Protein AF-A0A2X2UPK6-F1 (afdb_monomer)

Sequence (106 aa):
MNIVSLLEDYLSNRMDDGYLYLGSVCDPFMELEREYRLTGKCLELIRRYRIPLVITTSAASNVILDYIKILKSMESRVIVVAELSRIPFLEAMNGGGRHTGIDHAN

Organism: NCBI:txid1531

Radius of gyration: 15.53 Å; Cα contacts (8 Å, |Δi|>4): 120; chains: 1; bounding box: 30×24×47 Å

pLDDT: mean 87.98, std 11.48, range [43.06, 97.94]

Mean predicted aligned error: 5.83 Å

Nearest PDB structures (foldseek):
  4m0v-assembly2_B  TM=5.869E-01  e=1.125E-01  Escherichia coli KO11FL
  6s6v-assembly1_B  TM=6.086E-01  e=4.537E-01  Escherichia coli
  7o4l-assembly1_4  TM=3.982E-01  e=2.850E-01  Saccharomyces cerevisiae S288C
  5jrl-assembly1_C  TM=4.299E-01  e=4.848E-01  Sphingopyxis alaskensis RB2256
  5jrk-assembly1_B  TM=4.474E-01  e=4.848E-01  Sphingopyxis alaskensis RB2256

Solvent-accessible surface area (backbone atoms only — not comparable to full-atom values): 6384 Å² total; per-residue (Å²): 139,54,71,53,60,54,48,51,59,49,60,76,70,60,87,78,86,66,72,46,79,44,32,90,88,51,60,58,39,44,78,67,35,79,75,71,40,55,54,59,52,40,52,53,50,38,43,75,71,52,48,28,35,38,37,36,37,53,39,90,43,71,49,57,62,80,45,44,68,61,63,72,66,37,89,33,61,75,45,79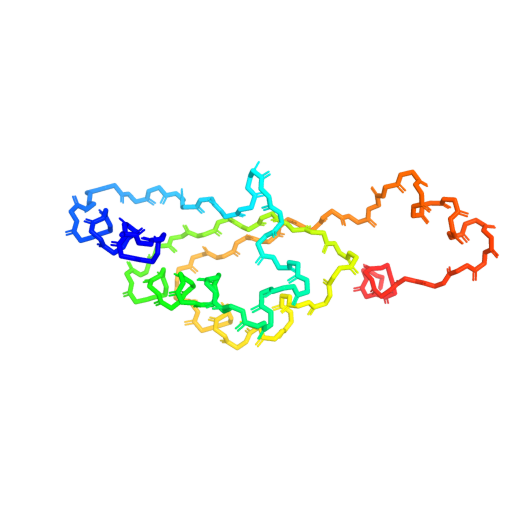,48,64,49,82,77,50,71,74,52,52,54,43,38,77,73,71,51,86,50,74,53,60,74,72,69,113

Foldseek 3Di:
DDPLVVLLVDLVPDDDQDEDEEAPVHACQDPCCVVVVPVVSNLVSCQVSLHAYEYEHELQGPSVVVCVVSVVSRPHHYHYHYDDDDPVRVVCVVVVDDGPSVVPVD

Structure (mmCIF, N/CA/C/O backbone):
data_AF-A0A2X2UPK6-F1
#
_entry.id   AF-A0A2X2UPK6-F1
#
loop_
_atom_site.group_PDB
_atom_site.id
_atom_site.type_symbol
_atom_site.label_atom_id
_atom_site.label_alt_id
_atom_site.label_comp_id
_atom_site.label_asym_id
_atom_site.label_entity_id
_atom_site.label_seq_id
_atom_site.pdbx_PDB_ins_code
_atom_site.Cartn_x
_a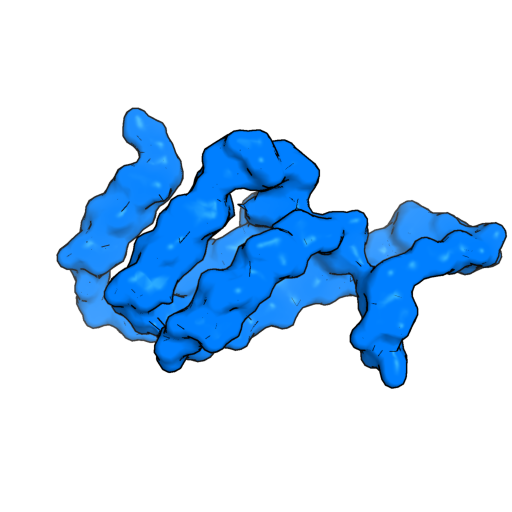tom_site.Cartn_y
_atom_site.Cartn_z
_atom_site.occupancy
_atom_site.B_iso_or_equiv
_atom_site.auth_seq_id
_atom_site.auth_comp_id
_atom_site.auth_asym_id
_atom_site.auth_atom_id
_atom_site.pdbx_PDB_model_num
ATOM 1 N N . MET A 1 1 ? 9.053 14.186 13.199 1.00 62.84 1 MET A N 1
ATOM 2 C CA . MET A 1 1 ? 7.730 13.592 12.914 1.00 62.84 1 MET A CA 1
ATOM 3 C C . MET A 1 1 ? 7.791 12.971 11.531 1.00 62.84 1 MET A C 1
ATOM 5 O O . MET A 1 1 ? 8.274 13.644 10.629 1.00 62.84 1 MET A O 1
ATOM 9 N N . ASN A 1 2 ? 7.421 11.699 11.374 1.00 88.12 2 ASN A N 1
ATOM 10 C CA . ASN A 1 2 ? 7.392 11.038 10.063 1.00 88.12 2 ASN A CA 1
ATOM 11 C C . ASN A 1 2 ? 5.939 10.725 9.670 1.00 88.12 2 ASN A C 1
ATOM 13 O O . ASN A 1 2 ? 5.026 10.878 10.480 1.00 88.12 2 ASN A O 1
ATOM 17 N N . ILE A 1 3 ? 5.716 10.313 8.422 1.00 91.12 3 ILE A N 1
ATOM 18 C CA . ILE A 1 3 ? 4.358 10.070 7.915 1.00 91.12 3 ILE A CA 1
ATOM 19 C C . ILE A 1 3 ? 3.629 8.949 8.671 1.00 91.12 3 ILE A C 1
ATOM 21 O O . ILE A 1 3 ? 2.419 9.018 8.845 1.00 91.12 3 ILE A O 1
ATOM 25 N N . VAL A 1 4 ? 4.367 7.955 9.172 1.00 94.75 4 VAL A N 1
ATOM 26 C CA . VAL A 1 4 ? 3.812 6.813 9.911 1.00 94.75 4 VAL A CA 1
ATOM 27 C C . VAL A 1 4 ? 3.222 7.283 11.241 1.00 94.75 4 VAL A C 1
ATOM 29 O O . VAL A 1 4 ? 2.080 6.952 11.539 1.00 94.75 4 VAL A O 1
ATOM 32 N N . SER A 1 5 ? 3.960 8.102 12.003 1.00 95.31 5 SER A N 1
ATOM 33 C CA . SER A 1 5 ? 3.465 8.648 13.273 1.00 95.31 5 SER A CA 1
ATOM 34 C C . SER A 1 5 ? 2.275 9.583 13.059 1.00 95.31 5 SER A C 1
ATOM 36 O O . SER A 1 5 ? 1.282 9.479 13.763 1.00 95.31 5 SER A O 1
ATOM 38 N N . LEU A 1 6 ? 2.337 10.444 12.035 1.00 94.81 6 LEU A N 1
ATOM 39 C CA . LEU A 1 6 ? 1.235 11.357 11.715 1.00 94.81 6 LEU A CA 1
ATOM 40 C C . LEU A 1 6 ? -0.047 10.600 11.330 1.00 94.81 6 LEU A C 1
ATOM 42 O O . LEU A 1 6 ? -1.145 10.995 11.717 1.00 94.81 6 LEU A O 1
ATOM 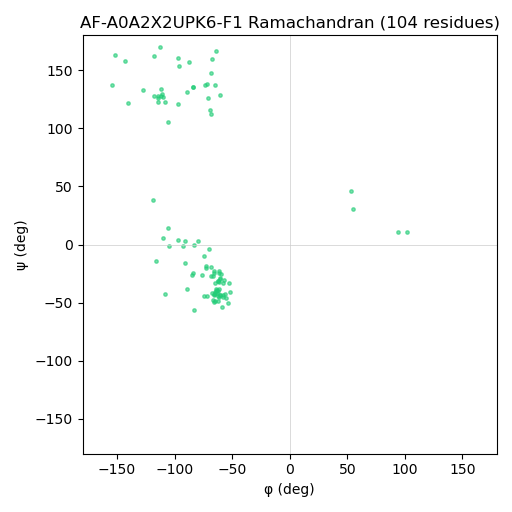46 N N . LEU A 1 7 ? 0.093 9.511 10.569 1.00 95.00 7 LEU A N 1
ATOM 47 C CA . LEU A 1 7 ? -1.031 8.661 10.198 1.00 95.00 7 LEU A CA 1
ATOM 48 C C . LEU A 1 7 ? -1.633 7.958 11.421 1.00 95.00 7 LEU A C 1
ATOM 50 O O . LEU A 1 7 ? -2.851 7.909 11.541 1.00 95.00 7 LEU A O 1
ATOM 54 N N . GLU A 1 8 ? -0.810 7.431 12.329 1.00 95.94 8 GLU A N 1
ATOM 55 C CA . GLU A 1 8 ? -1.295 6.789 13.559 1.00 95.94 8 GLU A CA 1
ATOM 56 C C . GLU A 1 8 ? -2.061 7.775 14.453 1.00 95.94 8 GLU A C 1
ATOM 58 O O . GLU A 1 8 ? -3.169 7.464 14.897 1.00 95.94 8 GLU A O 1
ATOM 63 N N . ASP A 1 9 ? -1.535 8.990 14.627 1.00 95.00 9 ASP A N 1
ATOM 64 C CA . ASP A 1 9 ? -2.195 10.053 15.390 1.00 95.00 9 ASP A CA 1
ATOM 65 C C . ASP A 1 9 ? -3.557 10.418 14.779 1.00 95.00 9 ASP A C 1
ATOM 67 O O . ASP A 1 9 ? -4.554 10.531 15.495 1.00 95.00 9 ASP A O 1
ATOM 71 N N . TYR A 1 10 ? -3.639 10.538 13.450 1.00 93.50 10 TYR A N 1
ATOM 72 C CA . TYR A 1 10 ? -4.903 10.810 12.763 1.00 93.50 10 TYR A CA 1
ATOM 73 C C . TYR A 1 10 ? -5.906 9.657 12.914 1.00 93.50 10 TYR A C 1
ATOM 75 O O . TYR A 1 10 ? -7.060 9.880 13.277 1.00 93.50 10 TYR A O 1
ATOM 83 N N . LEU A 1 11 ? -5.471 8.416 12.671 1.00 93.56 11 LEU A N 1
ATOM 84 C CA . LEU A 1 11 ? -6.341 7.238 12.724 1.00 93.56 11 LEU A CA 1
ATOM 85 C C . LEU A 1 11 ? -6.873 6.960 14.133 1.00 93.56 11 LEU A C 1
ATOM 87 O O . LEU A 1 11 ? -8.011 6.517 14.267 1.00 93.56 11 LEU A O 1
ATOM 91 N N . SER A 1 12 ? -6.093 7.257 15.175 1.00 93.56 12 SER A N 1
ATOM 92 C CA . SER A 1 12 ? -6.529 7.082 16.566 1.00 93.56 12 SER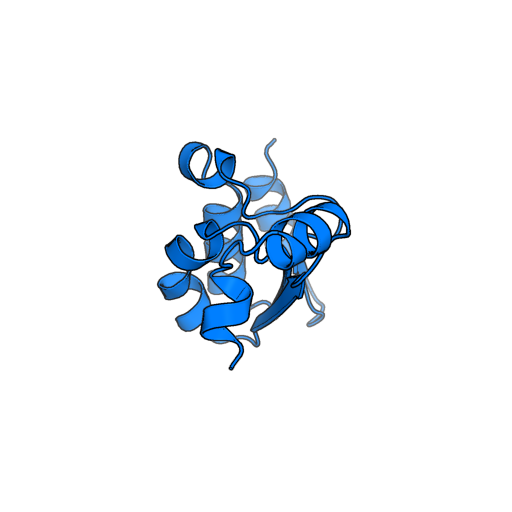 A CA 1
ATOM 93 C C . SER A 1 12 ? -7.685 8.004 16.975 1.00 93.56 12 SER A C 1
ATOM 95 O O . SER A 1 12 ? -8.431 7.672 17.892 1.00 93.56 12 SER A O 1
ATOM 97 N N . ASN A 1 13 ? -7.869 9.125 16.270 1.00 91.00 13 ASN A N 1
ATOM 98 C CA . ASN A 1 13 ? -8.905 10.124 16.550 1.00 91.00 13 ASN A CA 1
ATOM 99 C C . ASN A 1 13 ? -10.015 10.159 15.485 1.00 91.00 13 ASN A C 1
ATOM 101 O O . ASN A 1 13 ? -10.885 11.031 15.512 1.00 91.00 13 ASN A O 1
ATOM 105 N N . ARG A 1 14 ? -9.981 9.237 14.519 1.00 88.38 14 ARG A N 1
ATOM 106 C CA . ARG A 1 14 ? -10.908 9.216 13.388 1.00 88.38 14 ARG A CA 1
ATOM 107 C C . ARG A 1 14 ? -12.321 8.801 13.810 1.00 88.38 14 ARG A C 1
ATOM 109 O O . ARG A 1 14 ? -12.487 7.830 14.541 1.00 88.38 14 ARG A O 1
ATOM 116 N N . MET A 1 15 ? -13.336 9.482 13.265 1.00 77.75 15 MET A N 1
ATOM 117 C CA . MET A 1 15 ? -14.756 9.138 13.456 1.00 77.75 15 MET A CA 1
ATOM 118 C C . MET A 1 15 ? -15.493 8.713 12.174 1.00 77.75 15 MET A C 1
ATOM 120 O O . MET A 1 15 ? -16.597 8.184 12.274 1.00 77.75 15 MET A O 1
ATOM 124 N N . ASP A 1 16 ? -14.927 8.943 10.986 1.00 85.62 16 ASP A N 1
ATOM 125 C CA . ASP A 1 16 ? -15.555 8.605 9.703 1.00 85.62 16 ASP A CA 1
ATOM 126 C C . ASP A 1 16 ? -15.075 7.254 9.136 1.00 85.62 16 ASP A C 1
ATOM 128 O O . ASP A 1 16 ? -14.016 6.738 9.501 1.00 85.62 16 ASP A O 1
ATOM 132 N N . ASP A 1 17 ? -15.852 6.681 8.216 1.00 82.38 17 ASP A N 1
ATOM 133 C CA . ASP A 1 17 ? -15.612 5.393 7.552 1.00 82.38 17 ASP A CA 1
ATOM 134 C C . ASP A 1 17 ? -15.137 5.536 6.092 1.00 82.38 17 ASP A C 1
ATOM 136 O O . ASP A 1 17 ? -15.097 4.561 5.340 1.00 82.38 17 ASP A O 1
ATOM 140 N N . GLY A 1 18 ? -14.714 6.740 5.684 1.00 92.12 18 GLY A N 1
ATOM 141 C CA . GLY A 1 18 ? -14.266 7.018 4.319 1.00 92.12 18 GLY A CA 1
ATOM 142 C C . GLY A 1 18 ? -13.007 6.246 3.904 1.00 92.12 18 GLY A C 1
ATOM 143 O O . GLY A 1 18 ? -12.269 5.721 4.745 1.00 92.12 18 GLY A O 1
ATOM 144 N N . TYR A 1 19 ? -12.720 6.235 2.601 1.00 94.81 19 TYR A N 1
ATOM 145 C CA . TYR A 1 19 ? -11.496 5.637 2.063 1.00 94.81 19 TYR A CA 1
ATOM 146 C C . TYR A 1 19 ? -10.268 6.497 2.356 1.00 94.81 19 TYR A C 1
ATOM 148 O O . TYR A 1 19 ? -10.287 7.712 2.154 1.00 94.81 19 TYR A O 1
ATOM 156 N N . LEU A 1 20 ? -9.176 5.844 2.745 1.00 94.75 20 LEU A N 1
ATOM 157 C CA . LEU A 1 20 ? -7.847 6.437 2.691 1.00 94.75 20 LEU A CA 1
ATOM 158 C C . LEU A 1 20 ? -7.280 6.265 1.280 1.00 94.75 20 LEU A C 1
ATOM 160 O O . LEU A 1 20 ? -7.384 5.190 0.693 1.00 94.75 20 LEU A O 1
ATOM 164 N N . TYR A 1 21 ? -6.674 7.322 0.744 1.00 95.44 21 TYR A N 1
ATOM 165 C CA . TYR A 1 21 ? -6.053 7.313 -0.578 1.00 95.44 21 TYR A CA 1
ATOM 166 C C . TYR A 1 21 ? -4.537 7.346 -0.430 1.00 95.44 21 TYR A C 1
ATOM 168 O O . TYR A 1 21 ? -3.980 8.256 0.183 1.00 95.44 21 TYR A O 1
ATOM 176 N N . LEU A 1 22 ? -3.874 6.350 -1.004 1.00 94.50 22 LEU A N 1
ATOM 177 C CA . LEU A 1 22 ? -2.428 6.242 -1.053 1.00 94.50 22 LEU A CA 1
ATOM 178 C C . LEU A 1 22 ? -1.973 6.353 -2.509 1.00 94.50 22 LEU A C 1
ATOM 180 O O . LEU A 1 22 ? -2.411 5.583 -3.357 1.00 94.50 22 LEU A O 1
ATOM 184 N N . GLY A 1 23 ? -1.059 7.282 -2.775 1.00 92.12 23 GLY A N 1
ATOM 185 C CA . GLY A 1 23 ? -0.424 7.420 -4.083 1.00 92.12 23 GLY A CA 1
ATOM 186 C C . GLY A 1 23 ? -0.945 8.546 -4.977 1.00 92.12 23 GLY A C 1
ATOM 187 O O . GLY A 1 23 ? -0.589 8.601 -6.150 1.00 92.12 23 GLY A O 1
ATOM 188 N N . SER A 1 24 ? -1.772 9.456 -4.448 1.00 85.44 24 SER A N 1
ATOM 189 C CA . SER A 1 24 ? -2.318 10.586 -5.220 1.00 85.44 24 SER A CA 1
ATOM 190 C C . SER A 1 24 ? -1.293 11.682 -5.540 1.00 85.44 24 SER A C 1
ATOM 192 O O . SER A 1 24 ? -1.526 12.489 -6.434 1.00 85.44 24 SER A O 1
ATOM 194 N N . VAL A 1 25 ? -0.188 11.752 -4.788 1.00 86.06 25 VAL A N 1
ATOM 195 C CA . VAL A 1 25 ? 0.860 12.782 -4.946 1.00 86.06 25 VAL A CA 1
ATOM 196 C C . VAL A 1 25 ? 2.139 12.195 -5.540 1.00 86.06 25 VAL A C 1
ATOM 198 O O . VAL A 1 25 ? 2.758 12.803 -6.409 1.00 86.06 25 VAL A O 1
ATOM 201 N N . CYS A 1 26 ? 2.543 11.016 -5.077 1.00 86.56 26 CYS A N 1
ATOM 202 C CA . CYS A 1 26 ? 3.716 10.293 -5.553 1.00 86.56 26 CYS A CA 1
ATOM 203 C C . CYS A 1 26 ? 3.430 8.792 -5.571 1.00 86.56 26 CYS A C 1
ATOM 205 O O . CYS A 1 26 ? 2.559 8.336 -4.835 1.00 86.56 26 CYS A O 1
ATOM 207 N N . ASP A 1 27 ? 4.171 8.029 -6.378 1.0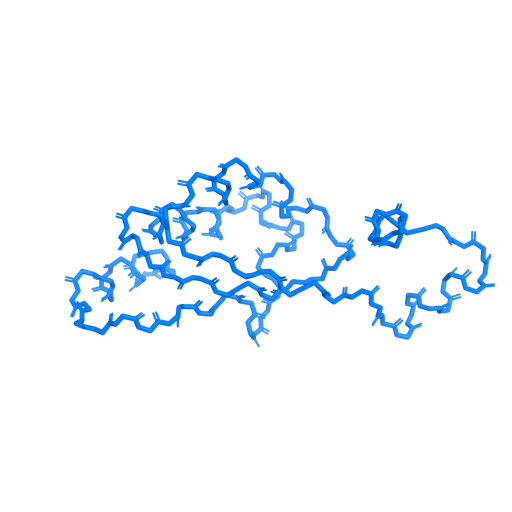0 92.25 27 ASP A N 1
ATOM 208 C CA . ASP A 1 27 ? 4.037 6.572 -6.390 1.00 92.25 27 ASP A CA 1
ATOM 209 C C . ASP A 1 27 ? 4.583 5.979 -5.076 1.00 92.25 27 ASP A C 1
ATOM 211 O O . ASP A 1 27 ? 5.784 6.090 -4.804 1.00 92.25 27 ASP A O 1
ATOM 215 N N . PRO A 1 28 ? 3.732 5.348 -4.247 1.00 94.25 28 PRO A N 1
ATOM 216 C CA . PRO A 1 28 ? 4.134 4.827 -2.947 1.00 94.25 28 PRO A CA 1
ATOM 217 C C . PRO A 1 28 ? 4.967 3.539 -3.059 1.00 94.25 28 PRO A C 1
ATOM 219 O O . PRO A 1 28 ? 5.525 3.094 -2.055 1.00 94.25 28 PRO A O 1
ATOM 222 N N . PHE A 1 29 ? 5.062 2.944 -4.253 1.00 95.12 29 PHE A N 1
ATOM 223 C CA . PHE A 1 29 ? 5.787 1.704 -4.530 1.00 95.12 29 PHE A CA 1
ATOM 224 C C . PHE A 1 29 ? 6.913 1.917 -5.553 1.00 95.12 29 PHE A C 1
ATOM 226 O O . PHE A 1 29 ? 7.185 1.068 -6.398 1.00 95.12 29 PHE A O 1
ATOM 233 N N . MET A 1 30 ? 7.610 3.049 -5.480 1.00 92.25 30 MET A N 1
ATOM 234 C CA . MET A 1 30 ? 8.893 3.226 -6.171 1.00 92.25 30 MET A CA 1
ATOM 235 C C . MET A 1 30 ? 9.991 2.329 -5.565 1.00 92.25 30 MET A C 1
ATOM 237 O O . MET A 1 30 ? 9.892 1.935 -4.408 1.00 92.25 30 MET A O 1
ATOM 241 N N . GLU A 1 31 ? 11.073 2.044 -6.298 1.00 91.94 31 GLU A N 1
ATOM 242 C CA . GLU A 1 31 ? 12.163 1.153 -5.830 1.00 91.94 31 GLU A CA 1
ATOM 243 C C . GLU A 1 31 ? 12.742 1.537 -4.459 1.00 91.94 31 GLU A C 1
ATOM 245 O O . GLU A 1 31 ? 13.067 0.674 -3.646 1.00 91.94 31 GLU A O 1
ATOM 250 N N . LEU A 1 32 ? 12.783 2.836 -4.156 1.00 93.75 32 LEU A N 1
ATOM 251 C CA . LEU A 1 32 ? 13.254 3.369 -2.878 1.00 93.75 32 LEU A CA 1
ATOM 252 C C . LEU A 1 32 ? 12.426 2.890 -1.667 1.00 93.75 32 LEU A C 1
ATOM 254 O O . LEU A 1 32 ? 12.922 2.850 -0.541 1.00 93.75 32 LEU A O 1
ATOM 258 N N . GLU A 1 33 ? 11.178 2.467 -1.880 1.00 95.50 33 GLU A N 1
ATOM 259 C CA . GLU A 1 33 ? 10.345 1.877 -0.829 1.00 95.50 33 GLU A CA 1
ATOM 260 C C . GLU A 1 33 ? 10.902 0.536 -0.325 1.00 95.50 33 GLU A C 1
ATOM 262 O O . GLU A 1 33 ? 10.669 0.186 0.833 1.00 95.50 33 GLU A O 1
ATOM 267 N N . ARG A 1 34 ? 11.689 -0.200 -1.127 1.00 95.38 34 ARG A N 1
ATOM 268 C CA . ARG A 1 34 ? 12.379 -1.413 -0.647 1.00 95.38 34 ARG A CA 1
ATOM 269 C C . ARG A 1 34 ? 13.380 -1.092 0.469 1.00 95.38 34 ARG A C 1
ATOM 271 O O . ARG A 1 34 ? 13.576 -1.916 1.362 1.00 95.38 34 ARG A O 1
ATOM 278 N N . GLU A 1 35 ? 13.972 0.103 0.437 1.00 96.19 35 GLU A N 1
ATOM 279 C CA . GLU A 1 35 ? 14.913 0.590 1.449 1.00 96.19 35 GLU A CA 1
ATOM 280 C C . GLU A 1 35 ? 14.182 1.183 2.661 1.00 96.19 35 GLU A C 1
ATOM 282 O O . GLU A 1 35 ? 14.375 0.728 3.790 1.00 96.19 35 GLU A O 1
ATOM 287 N N . TYR A 1 36 ? 13.315 2.181 2.449 1.00 94.88 36 TYR A N 1
ATOM 288 C CA . TYR A 1 36 ? 12.738 2.946 3.564 1.00 94.88 36 TYR A CA 1
ATOM 289 C C . TYR A 1 36 ? 11.507 2.310 4.207 1.00 94.88 36 TYR A C 1
ATOM 291 O O . TYR A 1 36 ? 11.248 2.528 5.401 1.00 94.88 36 TYR A O 1
ATOM 299 N N . ARG A 1 37 ? 10.767 1.499 3.445 1.00 96.00 37 ARG A N 1
ATOM 300 C CA . ARG A 1 37 ? 9.614 0.721 3.915 1.00 96.00 37 ARG A CA 1
ATOM 301 C C . ARG A 1 37 ? 8.540 1.568 4.606 1.00 96.00 37 ARG A C 1
ATOM 303 O O . ARG A 1 37 ? 7.912 1.120 5.573 1.00 96.00 37 ARG A O 1
ATOM 310 N N . LEU A 1 38 ? 8.392 2.828 4.195 1.00 95.44 38 LEU A N 1
ATOM 311 C CA . LEU A 1 38 ? 7.456 3.763 4.817 1.00 95.44 38 LEU A CA 1
ATOM 312 C C . LEU A 1 38 ? 6.027 3.417 4.416 1.00 95.44 38 LEU A C 1
ATOM 314 O O . LEU A 1 38 ? 5.163 3.343 5.291 1.00 95.44 38 LEU A O 1
ATOM 318 N N . THR A 1 39 ? 5.798 3.123 3.136 1.00 95.94 39 THR A N 1
ATOM 319 C CA . THR A 1 39 ? 4.505 2.628 2.656 1.00 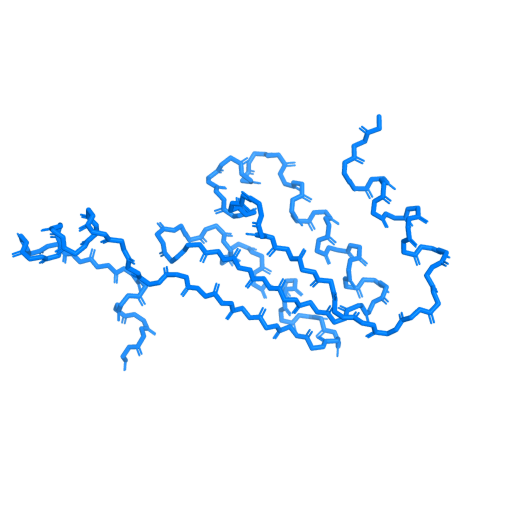95.94 39 THR A CA 1
ATOM 320 C C . THR A 1 39 ? 4.121 1.345 3.380 1.00 95.94 39 THR A C 1
ATOM 322 O O . THR A 1 39 ? 3.008 1.248 3.889 1.00 95.94 39 THR A O 1
ATOM 325 N N . GLY A 1 40 ? 5.045 0.396 3.528 1.00 97.25 40 GLY A N 1
ATOM 326 C CA . GLY A 1 40 ? 4.815 -0.843 4.269 1.00 97.25 40 GLY A CA 1
ATOM 327 C C . GLY A 1 40 ? 4.334 -0.617 5.704 1.00 97.25 40 GLY A C 1
ATOM 328 O O . GLY A 1 40 ? 3.359 -1.227 6.138 1.00 97.25 40 GLY A O 1
ATOM 329 N N . LYS A 1 41 ? 4.973 0.304 6.436 1.00 97.56 41 LYS A N 1
ATOM 330 C CA . LYS A 1 41 ? 4.559 0.672 7.802 1.00 97.56 41 LYS A CA 1
ATOM 331 C C . LYS A 1 41 ? 3.170 1.317 7.827 1.00 97.56 41 LYS A C 1
ATOM 333 O O . LYS A 1 41 ? 2.373 1.008 8.711 1.00 97.56 41 LYS A O 1
ATOM 338 N N . CYS A 1 42 ? 2.859 2.166 6.849 1.00 97.25 42 CYS A N 1
ATOM 339 C CA . CYS A 1 42 ? 1.520 2.732 6.694 1.00 97.25 42 CYS A CA 1
ATOM 340 C C . CYS A 1 42 ? 0.472 1.648 6.396 1.00 97.25 42 CYS A C 1
ATOM 342 O O . CYS A 1 42 ? -0.598 1.667 6.995 1.00 97.25 42 CYS A O 1
ATOM 344 N N . LEU A 1 43 ? 0.773 0.669 5.535 1.00 97.88 43 LEU A N 1
ATOM 345 C CA . LEU A 1 43 ? -0.136 -0.446 5.240 1.00 97.88 43 LEU A CA 1
ATOM 346 C C . LEU A 1 43 ? -0.445 -1.279 6.490 1.00 97.88 43 LEU A C 1
ATOM 348 O O . LEU A 1 43 ? -1.590 -1.679 6.686 1.00 97.88 43 LEU A O 1
ATOM 352 N N . GLU A 1 44 ? 0.537 -1.500 7.365 1.00 97.94 44 GLU A N 1
ATOM 353 C CA . GLU A 1 44 ? 0.309 -2.190 8.640 1.00 97.94 44 GLU A CA 1
ATOM 354 C C . GLU A 1 44 ? -0.607 -1.397 9.579 1.00 97.94 44 GLU A C 1
ATOM 356 O O . GLU A 1 44 ? -1.496 -1.971 10.207 1.00 97.94 44 GLU A O 1
ATOM 361 N N . LEU A 1 45 ? -0.441 -0.073 9.654 1.00 97.00 45 LEU A N 1
ATOM 362 C CA . LEU A 1 45 ? -1.372 0.800 10.374 1.00 97.00 45 LEU A CA 1
ATOM 363 C C . LEU A 1 45 ? -2.788 0.689 9.806 1.00 97.00 45 LEU A C 1
ATOM 365 O O . LEU A 1 45 ? -3.720 0.367 10.538 1.00 97.00 45 LEU A O 1
ATOM 369 N N . ILE A 1 46 ? -2.936 0.884 8.499 1.00 96.62 46 ILE A N 1
ATOM 370 C CA . ILE A 1 46 ? -4.223 0.828 7.795 1.00 96.62 46 ILE A CA 1
ATOM 371 C C . ILE A 1 46 ? -4.920 -0.517 8.035 1.00 96.62 46 ILE A C 1
ATOM 373 O O . ILE A 1 46 ? -6.115 -0.548 8.333 1.00 96.62 46 ILE A O 1
ATOM 377 N N . ARG A 1 47 ? -4.164 -1.622 7.989 1.00 97.00 47 ARG A N 1
ATOM 378 C CA . ARG A 1 47 ? -4.656 -2.969 8.297 1.00 97.00 47 ARG A CA 1
ATOM 379 C C . ARG A 1 47 ? -5.145 -3.084 9.742 1.00 97.00 47 ARG A C 1
ATOM 381 O O . ARG A 1 47 ? -6.244 -3.585 9.957 1.00 97.00 47 ARG A O 1
ATOM 388 N N . ARG A 1 48 ? -4.363 -2.616 10.727 1.00 96.12 48 ARG A N 1
ATOM 389 C CA . ARG A 1 48 ? -4.731 -2.658 12.160 1.00 96.12 48 ARG A CA 1
ATOM 390 C C . ARG A 1 48 ? -6.007 -1.869 12.456 1.00 96.12 48 ARG A C 1
ATOM 392 O O . ARG A 1 48 ? -6.867 -2.362 13.178 1.00 96.12 48 ARG A O 1
ATOM 399 N N . TYR A 1 49 ? -6.131 -0.676 11.880 1.00 95.75 49 TYR A N 1
ATOM 400 C CA . TYR A 1 49 ? -7.293 0.199 12.058 1.00 95.75 49 TYR A CA 1
ATOM 401 C C . TYR A 1 49 ? -8.469 -0.151 11.132 1.00 95.75 49 TYR A C 1
ATOM 403 O O . TYR A 1 49 ? -9.512 0.490 11.218 1.00 95.75 49 TYR A O 1
ATOM 411 N N . ARG A 1 50 ? -8.332 -1.175 10.274 1.00 95.62 50 ARG A N 1
ATOM 412 C CA . ARG A 1 50 ? -9.378 -1.652 9.354 1.00 95.62 50 ARG A CA 1
ATOM 413 C C . ARG A 1 50 ? -9.952 -0.533 8.479 1.00 95.62 50 ARG A C 1
ATOM 415 O O . ARG A 1 50 ? -11.163 -0.432 8.283 1.00 95.62 50 ARG A O 1
ATOM 422 N N . ILE A 1 51 ? -9.086 0.294 7.908 1.00 95.31 51 ILE A N 1
ATOM 423 C CA . ILE A 1 51 ? -9.516 1.413 7.061 1.00 95.31 51 ILE A CA 1
ATOM 424 C C . ILE A 1 51 ? -9.630 0.948 5.602 1.00 95.31 51 ILE A C 1
ATOM 426 O O . ILE A 1 51 ? -8.696 0.312 5.105 1.00 95.31 51 ILE A O 1
ATOM 430 N N . PRO A 1 52 ? -10.742 1.234 4.897 1.00 96.31 52 PRO A N 1
ATOM 431 C CA . PRO A 1 52 ? -10.830 0.956 3.469 1.00 96.31 52 PRO A CA 1
ATOM 432 C C . PRO A 1 52 ? -9.819 1.817 2.699 1.00 96.31 52 PRO A C 1
ATOM 434 O O . PRO A 1 52 ? -9.635 2.999 2.989 1.00 96.31 52 PRO A O 1
ATOM 437 N N . LEU A 1 53 ? -9.143 1.216 1.723 1.00 96.94 53 LEU A N 1
ATOM 438 C CA . LEU A 1 53 ? -7.948 1.776 1.095 1.00 96.94 53 LEU A CA 1
ATOM 439 C C . LEU A 1 53 ? -8.084 1.808 -0.429 1.00 96.94 53 LEU A C 1
ATOM 441 O O . LEU A 1 53 ? -8.428 0.803 -1.050 1.00 96.94 53 LEU A O 1
ATOM 445 N N . VAL A 1 54 ? -7.748 2.947 -1.032 1.00 97.44 54 VAL A N 1
ATOM 446 C CA . VAL A 1 54 ? -7.485 3.076 -2.469 1.00 97.44 54 VAL A CA 1
ATOM 447 C C . VAL A 1 54 ? -5.996 3.332 -2.667 1.00 97.44 54 VAL A C 1
ATOM 449 O O . VAL A 1 54 ? -5.435 4.248 -2.072 1.00 97.44 54 VAL A O 1
ATOM 452 N N . ILE A 1 55 ? -5.363 2.528 -3.510 1.00 96.62 55 ILE A N 1
ATOM 453 C CA . ILE A 1 55 ? -3.964 2.652 -3.908 1.00 96.62 55 ILE A CA 1
ATOM 454 C C . ILE A 1 55 ? -3.917 3.063 -5.375 1.00 96.62 55 ILE A C 1
ATOM 456 O O . ILE A 1 55 ? -4.503 2.382 -6.212 1.00 96.62 55 ILE A O 1
ATOM 460 N N . THR A 1 56 ? -3.163 4.108 -5.699 1.00 94.81 56 THR A N 1
ATOM 461 C CA . THR A 1 56 ? -2.750 4.440 -7.068 1.00 94.81 56 THR A CA 1
ATOM 462 C C . THR A 1 56 ? -1.244 4.229 -7.207 1.00 94.81 56 THR A C 1
ATOM 464 O O . THR A 1 56 ? -0.465 4.728 -6.397 1.00 94.81 56 THR A O 1
ATOM 467 N N . THR A 1 57 ? -0.817 3.463 -8.208 1.00 92.31 57 THR A N 1
ATOM 468 C CA . THR A 1 57 ? 0.604 3.143 -8.438 1.00 92.31 57 THR A CA 1
ATOM 469 C C . THR A 1 57 ? 0.868 2.875 -9.916 1.00 92.31 57 THR A C 1
ATOM 471 O O . THR A 1 57 ? -0.066 2.631 -10.682 1.00 92.31 57 THR A O 1
ATOM 474 N N . SER A 1 58 ? 2.127 2.915 -10.339 1.00 87.00 58 SER A N 1
ATOM 475 C CA . SER A 1 58 ? 2.535 2.537 -11.686 1.00 87.00 58 SER A CA 1
ATOM 476 C C . SER A 1 58 ? 2.733 1.029 -11.810 1.00 87.00 58 SER A C 1
ATOM 478 O O . SER A 1 58 ? 3.420 0.410 -11.001 1.00 87.00 58 SER A O 1
ATOM 480 N N . ALA A 1 59 ? 2.228 0.439 -12.896 1.00 80.81 59 ALA A N 1
ATOM 481 C CA . ALA A 1 59 ? 2.548 -0.942 -13.256 1.00 80.81 59 ALA A CA 1
ATOM 482 C C . ALA A 1 59 ? 4.004 -1.126 -13.734 1.00 80.81 59 ALA A C 1
ATOM 484 O O . ALA A 1 59 ? 4.420 -2.254 -13.989 1.00 80.81 59 ALA A O 1
ATOM 485 N N . ALA A 1 60 ? 4.781 -0.041 -13.857 1.00 78.00 60 ALA A N 1
ATOM 486 C CA . ALA A 1 60 ? 6.200 -0.098 -14.199 1.00 78.00 60 ALA A CA 1
ATOM 487 C C . ALA A 1 60 ? 7.078 -0.609 -13.040 1.00 78.00 60 ALA A C 1
ATOM 489 O O . ALA A 1 60 ? 8.213 -1.025 -13.272 1.00 78.00 60 ALA A O 1
ATOM 490 N N . SER A 1 61 ? 6.572 -0.574 -11.801 1.00 82.44 61 SER A N 1
ATOM 491 C CA . SER A 1 61 ? 7.269 -1.063 -10.612 1.00 82.44 61 SER A CA 1
ATOM 492 C C . SER A 1 61 ? 6.586 -2.305 -10.045 1.00 82.44 61 SER A C 1
ATOM 494 O O . SER A 1 61 ? 5.377 -2.334 -9.826 1.00 82.44 61 SER A O 1
ATOM 496 N N . ASN A 1 62 ? 7.388 -3.318 -9.718 1.00 88.12 62 ASN A N 1
ATOM 497 C CA . ASN A 1 62 ? 6.908 -4.542 -9.074 1.00 88.12 62 ASN A CA 1
ATOM 498 C C . ASN A 1 62 ? 6.958 -4.473 -7.538 1.00 88.12 62 ASN A C 1
ATOM 500 O O . ASN A 1 62 ? 6.649 -5.462 -6.878 1.00 88.12 62 ASN A O 1
ATOM 504 N N . VAL A 1 63 ? 7.349 -3.342 -6.937 1.00 94.75 63 VAL A N 1
ATOM 505 C CA . VAL A 1 63 ? 7.535 -3.223 -5.475 1.00 94.75 63 VAL A CA 1
ATOM 506 C C . VAL A 1 63 ? 6.240 -3.482 -4.703 1.00 94.75 63 VAL A C 1
ATOM 508 O O . VAL A 1 63 ? 6.281 -4.069 -3.625 1.00 94.75 63 VAL A O 1
ATOM 511 N N . ILE A 1 64 ? 5.073 -3.134 -5.257 1.00 94.69 64 ILE A N 1
ATOM 512 C CA . ILE A 1 64 ? 3.778 -3.441 -4.626 1.00 94.69 64 ILE A CA 1
ATOM 513 C C . ILE A 1 64 ? 3.597 -4.946 -4.361 1.00 94.69 64 ILE A C 1
ATOM 515 O O . ILE A 1 64 ? 2.958 -5.333 -3.379 1.00 94.69 64 ILE A O 1
ATOM 519 N N . LEU A 1 65 ? 4.199 -5.807 -5.188 1.00 94.19 65 LEU A N 1
ATOM 520 C CA . LEU A 1 65 ? 4.111 -7.258 -5.034 1.00 94.19 65 LEU A CA 1
ATOM 521 C C . LEU A 1 65 ? 4.817 -7.752 -3.765 1.00 94.19 65 LEU A C 1
ATOM 523 O O . LEU A 1 65 ? 4.372 -8.742 -3.184 1.00 94.19 65 LEU A O 1
ATOM 527 N N . ASP A 1 66 ? 5.832 -7.041 -3.265 1.00 96.00 66 ASP A N 1
ATOM 528 C CA . ASP A 1 66 ? 6.474 -7.357 -1.980 1.00 96.00 66 ASP A CA 1
ATOM 529 C C . ASP A 1 66 ? 5.477 -7.271 -0.812 1.00 96.00 66 ASP A C 1
ATOM 531 O O . ASP A 1 66 ? 5.593 -7.983 0.189 1.00 96.00 66 ASP A O 1
ATOM 535 N N . TYR A 1 67 ? 4.466 -6.411 -0.953 1.00 96.69 67 TYR A N 1
ATOM 536 C CA . TYR A 1 67 ? 3.454 -6.125 0.059 1.00 96.69 67 TYR A CA 1
ATOM 537 C C . TYR A 1 67 ? 2.160 -6.923 -0.144 1.00 96.69 67 TYR A C 1
ATOM 539 O O . TYR A 1 67 ? 1.217 -6.778 0.639 1.00 96.69 67 TYR A O 1
ATOM 547 N N . ILE A 1 68 ? 2.106 -7.828 -1.131 1.00 95.56 68 ILE A N 1
ATOM 548 C CA . ILE A 1 68 ? 0.882 -8.559 -1.491 1.00 95.56 68 ILE A CA 1
ATOM 549 C C . ILE A 1 68 ? 0.287 -9.354 -0.324 1.00 95.56 68 ILE A C 1
ATOM 551 O O . ILE A 1 68 ? -0.931 -9.477 -0.218 1.00 95.56 68 ILE A O 1
ATOM 555 N N . LYS A 1 69 ? 1.127 -9.876 0.581 1.00 97.38 69 LYS A N 1
ATOM 556 C CA . LYS A 1 69 ? 0.664 -10.610 1.770 1.00 97.38 69 LYS A CA 1
ATOM 557 C C . LYS A 1 69 ? -0.104 -9.703 2.728 1.00 97.38 69 LYS A C 1
ATOM 559 O O . LYS A 1 69 ? -1.154 -10.107 3.217 1.00 97.38 69 LYS A O 1
ATOM 564 N N . ILE A 1 70 ? 0.391 -8.485 2.955 1.00 97.62 70 ILE A N 1
ATOM 565 C CA . ILE A 1 70 ? -0.276 -7.497 3.810 1.00 97.62 70 ILE A CA 1
ATOM 566 C C . ILE A 1 70 ? -1.598 -7.088 3.164 1.00 97.62 70 ILE A C 1
ATOM 568 O O . ILE A 1 70 ? -2.633 -7.183 3.820 1.00 97.62 70 ILE A O 1
ATOM 572 N N . LEU A 1 71 ? -1.580 -6.740 1.872 1.00 97.12 71 LEU A N 1
ATOM 573 C CA . LEU A 1 71 ? -2.777 -6.332 1.126 1.00 97.12 71 LEU A CA 1
ATOM 574 C C . LEU A 1 71 ? -3.863 -7.418 1.130 1.00 97.12 71 LEU A C 1
ATOM 576 O O . LEU A 1 71 ? -5.024 -7.120 1.386 1.00 97.12 71 LEU A O 1
ATOM 580 N N . LYS A 1 72 ? -3.492 -8.689 0.927 1.00 96.19 72 LYS A N 1
ATOM 581 C CA . LYS A 1 72 ? -4.428 -9.828 0.985 1.00 96.19 72 LYS A CA 1
ATOM 582 C C . LYS A 1 72 ? -4.964 -10.125 2.386 1.00 96.19 72 LYS A C 1
ATOM 584 O O . LYS A 1 72 ? -5.970 -10.813 2.502 1.00 96.19 72 LYS A O 1
ATOM 589 N N . SER A 1 73 ? -4.292 -9.653 3.434 1.00 97.44 73 SER A N 1
ATOM 590 C CA . SER A 1 73 ? -4.718 -9.851 4.824 1.00 97.44 73 SER A CA 1
ATOM 59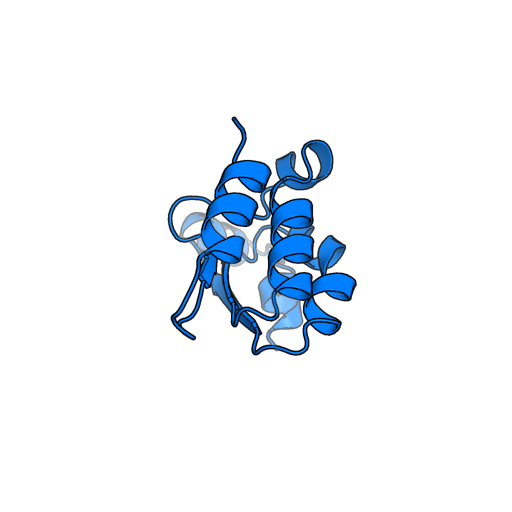1 C C . SER A 1 73 ? -5.582 -8.712 5.374 1.00 97.44 73 SER A C 1
ATOM 593 O O . SER A 1 73 ? -5.986 -8.764 6.534 1.00 97.44 73 SER A O 1
ATOM 595 N N . MET A 1 74 ? -5.843 -7.669 4.581 1.00 97.06 74 MET A N 1
ATOM 596 C CA . MET A 1 74 ? -6.725 -6.578 4.987 1.00 97.06 74 MET A CA 1
ATOM 597 C C . MET A 1 74 ? -8.181 -7.055 5.012 1.00 97.06 74 MET A C 1
ATOM 599 O O . MET A 1 74 ? -8.691 -7.579 4.026 1.00 97.06 74 MET A O 1
ATOM 603 N N . GLU A 1 75 ? -8.849 -6.859 6.150 1.00 95.94 75 GLU A N 1
ATOM 604 C CA . GLU A 1 75 ? -10.278 -7.170 6.315 1.00 95.94 75 GLU A CA 1
ATOM 605 C C . GLU A 1 75 ? -11.174 -6.119 5.635 1.00 95.94 75 GLU A C 1
ATOM 607 O O . GLU A 1 75 ? -12.293 -6.414 5.220 1.00 95.94 75 GLU A O 1
ATOM 612 N N . SER A 1 76 ? -10.668 -4.893 5.497 1.00 95.69 76 SER A N 1
ATOM 613 C CA . SER A 1 76 ? -11.358 -3.792 4.825 1.00 95.69 76 SER A CA 1
ATOM 614 C C . SER A 1 76 ? -11.087 -3.790 3.327 1.00 95.69 76 SER A C 1
ATOM 616 O O . SER A 1 76 ? -10.082 -4.319 2.854 1.00 95.69 76 SER A O 1
ATOM 618 N N . ARG A 1 77 ? -11.993 -3.173 2.560 1.00 96.50 77 ARG A N 1
ATOM 619 C CA . ARG A 1 77 ? -11.884 -3.135 1.099 1.00 96.50 77 ARG A CA 1
ATOM 620 C C . ARG A 1 77 ? -10.593 -2.441 0.662 1.00 96.50 77 ARG A C 1
ATOM 622 O O . ARG A 1 77 ? -10.346 -1.301 1.047 1.00 96.50 77 ARG A O 1
ATOM 629 N N . VAL A 1 78 ? -9.845 -3.109 -0.212 1.00 97.56 78 VAL A N 1
ATOM 630 C CA . VAL A 1 78 ? -8.664 -2.568 -0.891 1.00 97.56 78 VAL A CA 1
ATOM 631 C C . VAL A 1 78 ? -8.955 -2.471 -2.383 1.00 97.56 78 VAL A C 1
ATOM 633 O O . VAL A 1 78 ? -9.375 -3.448 -3.001 1.00 97.56 78 VAL A O 1
ATOM 636 N N . ILE A 1 79 ? -8.729 -1.296 -2.959 1.00 96.94 79 ILE A N 1
ATOM 637 C CA . ILE A 1 79 ? -8.829 -1.037 -4.396 1.00 96.94 79 ILE A CA 1
ATOM 638 C C . ILE A 1 79 ? -7.444 -0.618 -4.877 1.00 96.94 79 ILE A C 1
ATOM 640 O O . ILE A 1 79 ? -6.848 0.291 -4.308 1.00 96.94 79 ILE A O 1
ATOM 644 N N . VAL A 1 80 ? -6.936 -1.265 -5.924 1.00 94.94 80 VAL A N 1
ATOM 645 C CA . VAL A 1 80 ? -5.663 -0.900 -6.555 1.00 94.94 80 VAL A CA 1
ATOM 646 C C . VAL A 1 80 ? -5.944 -0.412 -7.968 1.00 94.94 80 VAL A C 1
ATOM 648 O O . VAL A 1 80 ? -6.524 -1.132 -8.777 1.00 94.94 80 VAL A O 1
ATOM 651 N N . VAL A 1 81 ? -5.526 0.814 -8.253 1.00 92.81 81 VAL A N 1
ATOM 652 C CA . VAL A 1 81 ? -5.542 1.437 -9.572 1.00 92.81 81 VAL A CA 1
ATOM 653 C C . VAL A 1 81 ? -4.101 1.466 -10.068 1.00 92.81 81 VAL A C 1
ATOM 655 O O . VAL A 1 81 ? -3.280 2.242 -9.578 1.00 92.81 81 VAL A O 1
ATOM 658 N N . ALA A 1 82 ? -3.786 0.585 -11.014 1.00 87.75 82 ALA A N 1
ATOM 659 C CA . ALA A 1 82 ? -2.464 0.506 -11.618 1.00 87.75 82 ALA A CA 1
ATOM 660 C C . ALA A 1 82 ? -2.444 1.272 -12.949 1.00 87.75 82 ALA A C 1
ATOM 662 O O . ALA A 1 82 ? -3.198 0.952 -13.868 1.00 87.75 82 ALA A O 1
ATOM 663 N N . GLU A 1 83 ? -1.580 2.279 -13.064 1.00 83.50 83 GLU A N 1
ATOM 664 C CA . GLU A 1 83 ? -1.305 2.953 -14.334 1.00 83.50 83 GLU A CA 1
ATOM 665 C C . GLU A 1 83 ? -0.569 1.978 -15.261 1.00 83.50 83 GLU A C 1
ATOM 667 O O . GLU A 1 83 ? 0.573 1.603 -14.994 1.00 83.50 83 GLU A O 1
ATOM 672 N N . LEU A 1 84 ? -1.230 1.556 -16.343 1.00 72.19 84 LEU A N 1
ATOM 673 C CA . LEU A 1 84 ? -0.709 0.539 -17.265 1.00 72.19 84 LEU A CA 1
ATOM 674 C C . LEU A 1 84 ? 0.232 1.094 -18.336 1.00 72.19 84 LEU A C 1
ATOM 676 O O . LEU A 1 84 ? 1.038 0.340 -18.875 1.0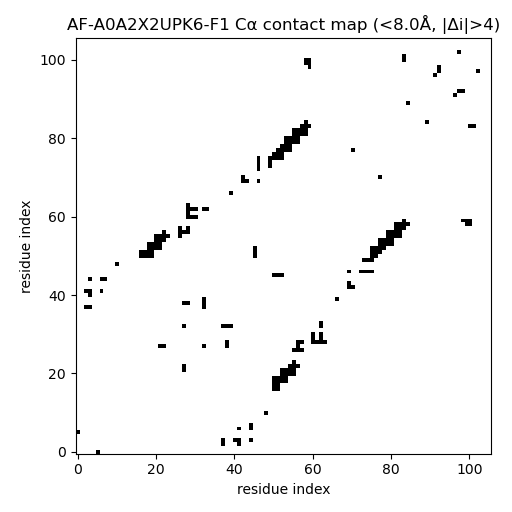0 72.19 84 LEU A O 1
ATOM 680 N N . SER A 1 85 ? 0.128 2.379 -18.687 1.00 69.62 85 SER A N 1
ATOM 681 C CA . SER A 1 85 ? 0.870 2.914 -19.829 1.00 69.62 85 SER A CA 1
ATOM 682 C C . SER A 1 85 ? 1.146 4.411 -19.759 1.00 69.62 85 SER A C 1
ATOM 684 O O . SER A 1 85 ? 0.244 5.209 -19.512 1.00 69.62 85 SER A O 1
ATOM 686 N N . ARG A 1 86 ? 2.379 4.779 -20.119 1.00 75.94 86 ARG A N 1
ATOM 687 C CA . ARG A 1 86 ? 2.844 6.146 -20.416 1.00 75.94 86 ARG A CA 1
ATOM 688 C C . ARG A 1 86 ? 3.307 6.233 -21.866 1.00 75.94 86 ARG A C 1
ATOM 690 O O . ARG A 1 86 ? 3.636 5.209 -22.453 1.00 75.94 86 ARG A O 1
ATOM 697 N N . ILE A 1 87 ? 3.431 7.434 -22.432 1.00 80.38 87 ILE A N 1
ATOM 698 C CA . ILE A 1 87 ? 3.972 7.591 -23.797 1.00 80.38 87 ILE A CA 1
ATOM 699 C C . ILE A 1 87 ? 5.343 6.901 -23.963 1.00 80.38 87 ILE A C 1
ATOM 701 O O . ILE A 1 87 ? 5.437 6.046 -24.838 1.00 80.38 87 ILE A O 1
ATOM 705 N N . PRO A 1 88 ? 6.348 7.117 -23.088 1.00 75.56 88 PRO A N 1
ATOM 706 C CA . PRO A 1 88 ? 7.636 6.422 -23.211 1.00 75.56 88 PRO A CA 1
ATOM 707 C C . PRO A 1 88 ? 7.518 4.896 -23.121 1.00 75.56 88 PRO A C 1
ATOM 709 O O . PRO A 1 88 ? 8.301 4.151 -23.703 1.00 75.56 88 PRO A O 1
ATOM 712 N N . PHE A 1 89 ? 6.516 4.423 -22.382 1.00 72.50 89 PHE A N 1
ATOM 713 C CA . PHE A 1 89 ? 6.233 3.007 -22.244 1.00 72.50 89 PHE A CA 1
ATOM 714 C C . PHE A 1 89 ? 5.640 2.415 -23.535 1.00 72.50 89 PHE A C 1
ATOM 716 O O . PHE A 1 89 ? 6.087 1.369 -24.001 1.00 72.50 89 PHE A O 1
ATOM 723 N N . LEU A 1 90 ? 4.683 3.113 -24.149 1.00 76.31 90 LEU A N 1
ATOM 724 C CA . LEU A 1 90 ? 4.104 2.724 -25.435 1.00 76.31 90 LEU A CA 1
ATOM 725 C C . LEU A 1 90 ? 5.148 2.769 -26.559 1.00 76.31 90 LEU A C 1
ATOM 727 O O . LEU A 1 90 ? 5.174 1.884 -27.411 1.00 76.31 90 LEU A O 1
ATOM 731 N N . GLU A 1 91 ? 6.044 3.757 -26.540 1.00 79.75 91 GLU A N 1
ATOM 732 C CA . GLU A 1 91 ? 7.168 3.850 -27.478 1.00 79.75 91 GLU A CA 1
ATOM 733 C C . GLU A 1 91 ? 8.117 2.648 -27.349 1.00 79.75 91 GLU A C 1
ATOM 735 O O . GLU A 1 91 ? 8.470 2.035 -28.357 1.00 79.75 91 GLU A O 1
ATOM 740 N N . ALA A 1 92 ? 8.467 2.247 -26.121 1.00 73.12 92 ALA A N 1
ATOM 741 C CA . ALA A 1 92 ? 9.296 1.066 -25.873 1.00 73.12 92 ALA A CA 1
ATOM 742 C C . ALA A 1 92 ? 8.622 -0.239 -26.337 1.00 73.12 92 ALA A C 1
ATOM 744 O O . ALA A 1 92 ? 9.277 -1.118 -26.902 1.00 73.12 92 ALA A O 1
ATOM 745 N N . MET A 1 93 ? 7.308 -0.363 -26.140 1.00 72.25 93 MET A N 1
ATOM 746 C CA . MET A 1 93 ? 6.538 -1.515 -26.609 1.00 72.25 93 MET A CA 1
ATOM 747 C C . MET A 1 93 ? 6.443 -1.603 -28.131 1.00 72.25 93 MET A C 1
ATOM 749 O O . MET A 1 93 ? 6.620 -2.686 -28.688 1.00 72.25 93 MET A O 1
ATOM 753 N N . ASN A 1 94 ? 6.229 -0.478 -28.819 1.00 77.69 94 ASN A N 1
ATOM 754 C CA . ASN A 1 94 ? 6.229 -0.439 -30.284 1.00 77.69 94 ASN A CA 1
ATOM 755 C C . ASN A 1 94 ? 7.589 -0.850 -30.879 1.00 77.69 94 ASN A C 1
ATOM 757 O O . ASN A 1 94 ? 7.641 -1.340 -32.005 1.00 77.69 94 ASN A O 1
ATOM 761 N N . GLY A 1 95 ? 8.678 -0.707 -30.117 1.00 79.12 95 GLY A N 1
ATOM 762 C CA . GLY A 1 95 ? 10.008 -1.218 -30.461 1.00 79.12 95 GLY A CA 1
ATOM 763 C C . GLY A 1 95 ? 10.231 -2.716 -30.194 1.00 79.12 95 GLY A C 1
ATOM 764 O O . GLY A 1 95 ? 11.345 -3.193 -30.396 1.00 79.12 95 GLY A O 1
ATOM 765 N N . GLY A 1 96 ? 9.218 -3.462 -29.734 1.00 78.38 96 GLY A N 1
ATOM 766 C CA . GLY A 1 96 ? 9.310 -4.893 -29.408 1.00 78.38 96 GLY A CA 1
ATOM 767 C C . GLY A 1 96 ? 9.616 -5.212 -27.936 1.00 78.38 96 GLY A C 1
ATOM 768 O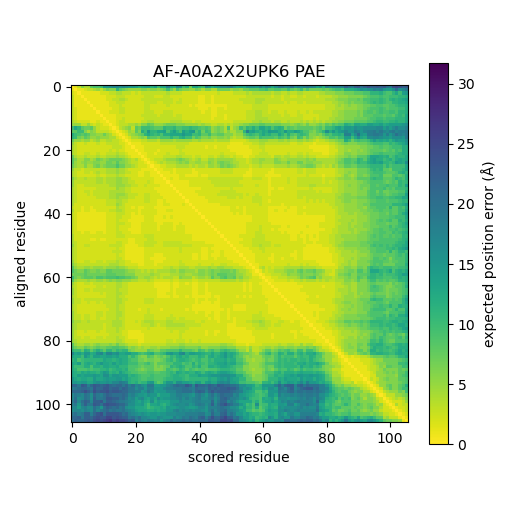 O . GLY A 1 96 ? 9.922 -6.362 -27.613 1.00 78.38 96 GLY A O 1
ATOM 769 N N . GLY A 1 97 ? 9.552 -4.225 -27.036 1.00 71.56 97 GLY A N 1
ATOM 770 C CA . GLY A 1 97 ? 9.715 -4.434 -25.594 1.00 71.56 97 GLY A CA 1
ATOM 771 C C . GLY A 1 97 ? 8.558 -5.224 -24.962 1.00 71.56 97 GLY A C 1
ATOM 772 O O . GLY A 1 97 ? 7.409 -5.103 -25.382 1.00 71.56 97 GLY A O 1
ATOM 773 N N . ARG A 1 98 ? 8.853 -6.024 -23.926 1.00 66.81 98 ARG A N 1
ATOM 774 C CA . ARG A 1 98 ? 7.844 -6.704 -23.085 1.00 66.81 98 ARG A CA 1
ATOM 775 C C . ARG A 1 98 ? 7.546 -5.908 -21.821 1.00 66.81 98 ARG A C 1
ATOM 777 O O . ARG A 1 98 ? 8.418 -5.190 -21.332 1.00 66.81 98 ARG A O 1
ATOM 784 N N . HIS A 1 99 ? 6.346 -6.082 -21.269 1.00 66.38 99 HIS A N 1
ATOM 785 C CA . HIS A 1 99 ? 5.960 -5.437 -20.020 1.00 66.38 99 HIS A CA 1
ATOM 786 C C . HIS A 1 99 ? 5.145 -6.344 -19.118 1.00 66.38 99 HIS A C 1
ATOM 788 O O . HIS A 1 99 ? 4.021 -6.716 -19.442 1.00 66.38 99 HIS A O 1
ATOM 794 N N . THR A 1 100 ? 5.668 -6.557 -17.917 1.00 64.31 100 THR A N 1
ATOM 795 C CA . THR A 1 100 ? 5.073 -7.380 -16.863 1.00 64.31 100 THR A CA 1
ATOM 796 C C . THR A 1 100 ? 3.619 -7.000 -16.564 1.00 64.31 100 THR A C 1
ATOM 798 O O . THR A 1 100 ? 2.772 -7.872 -16.411 1.00 64.31 100 THR A O 1
ATOM 801 N N . GLY A 1 101 ? 3.295 -5.701 -16.537 1.00 62.09 101 GLY A N 1
ATOM 802 C CA . GLY A 1 101 ? 1.928 -5.236 -16.282 1.00 62.09 101 GLY A CA 1
ATOM 803 C C . GLY A 1 101 ? 0.927 -5.563 -17.395 1.00 62.09 101 GLY A C 1
ATOM 804 O O . GLY A 1 101 ? -0.251 -5.713 -17.107 1.00 62.09 101 GLY A O 1
ATOM 805 N N . ILE A 1 102 ? 1.376 -5.701 -18.648 1.00 64.12 102 ILE A N 1
ATOM 806 C CA . ILE A 1 102 ? 0.519 -6.111 -19.777 1.00 64.12 102 ILE A CA 1
ATOM 807 C C . ILE A 1 102 ? 0.509 -7.631 -19.922 1.00 64.12 102 ILE A C 1
ATOM 809 O O . ILE A 1 102 ? -0.549 -8.210 -20.154 1.00 64.12 102 ILE A O 1
ATOM 813 N N . ASP A 1 103 ? 1.656 -8.277 -19.711 1.00 66.56 103 ASP A N 1
ATOM 814 C CA . ASP A 1 103 ? 1.797 -9.734 -19.734 1.00 66.56 103 ASP A CA 1
ATOM 815 C C . ASP A 1 103 ? 0.904 -10.422 -18.683 1.00 66.56 103 ASP A C 1
ATOM 817 O O . ASP A 1 103 ? 0.534 -11.578 -18.858 1.00 66.56 103 ASP A O 1
ATOM 821 N N . HIS A 1 104 ? 0.548 -9.723 -17.599 1.00 63.59 104 HIS A N 1
ATOM 822 C CA . HIS A 1 104 ? -0.347 -10.221 -16.548 1.00 63.59 104 HIS A CA 1
ATOM 823 C C . HIS A 1 104 ? -1.768 -9.639 -16.582 1.00 63.59 104 HIS A C 1
ATOM 825 O O . HIS A 1 104 ? -2.582 -9.999 -15.731 1.00 63.59 104 HIS A O 1
ATOM 831 N N . ALA A 1 105 ? -2.068 -8.729 -17.514 1.00 56.59 105 ALA A N 1
ATOM 832 C CA . ALA A 1 105 ? -3.405 -8.148 -17.668 1.00 56.59 105 ALA A CA 1
ATOM 833 C C . ALA A 1 105 ? -4.305 -8.931 -18.644 1.00 56.59 105 ALA A C 1
ATOM 835 O O . ALA A 1 105 ? -5.518 -8.723 -18.625 1.00 56.59 105 ALA A O 1
ATOM 836 N N . ASN A 1 106 ? -3.722 -9.812 -19.467 1.00 43.06 106 ASN A N 1
ATOM 837 C CA . ASN A 1 106 ? -4.417 -10.724 -20.386 1.00 43.06 106 ASN A CA 1
ATOM 838 C C . ASN A 1 106 ? -4.367 -12.165 -19.870 1.00 43.06 106 ASN A C 1
ATOM 840 O O . ASN A 1 106 ? -5.332 -12.910 -20.149 1.00 43.06 106 ASN A O 1
#

Secondary structure (DSSP, 8-state):
--HHHHHHHHHHT----PPEEESSSS-TTSTTHHHH-HHHHHHHHHHHTT--EEEEEETT--HHHHTHHHHHT-SS-EEEEEE---HHHHHHHHTT---HHHHTT-